Protein AF-A0A5K1C8P6-F1 (afdb_monomer)

InterPro domains:
  IPR005199 Glycoside hydrolase, family 79 [PF03662] (1-56)

Radius of gyration: 15.11 Å; Cα contacts (8 Å, |Δi|>4): 21; chains: 1; bounding box: 32×24×36 Å

Foldseek 3Di:
DDPCLVVQVPDVVNVVVVVVVVVVVVVVCVVDPDNDDDDDPDDDSDPDVDDPPPPHD

Mean predicted aligned error: 3.68 Å

Organism: NCBI:txid210225

Solvent-accessible surface area (backbone atoms only — not comparable to full-atom values): 3919 Å² total; per-residue (Å²): 129,76,86,59,48,72,61,45,79,70,32,67,77,59,58,58,52,57,59,52,58,56,53,53,51,51,52,52,50,72,69,45,95,58,99,70,84,89,79,86,88,77,86,76,98,46,75,85,94,34,45,88,81,74,73,50,134

Structure (mmCIF, N/CA/C/O backbone):
data_AF-A0A5K1C8P6-F1
#
_entry.id   AF-A0A5K1C8P6-F1
#
loop_
_atom_site.group_PDB
_atom_site.id
_atom_site.type_symbol
_atom_site.label_atom_id
_atom_site.label_alt_id
_atom_site.label_comp_id
_atom_site.label_asym_id
_atom_site.label_entity_id
_atom_site.label_seq_id
_atom_site.pdbx_PDB_ins_code
_atom_site.Cartn_x
_atom_site.Cartn_y
_atom_site.Cartn_z
_atom_site.occupancy
_atom_site.B_iso_or_equiv
_atom_site.auth_seq_id
_atom_site.auth_comp_id
_atom_site.auth_asym_id
_atom_site.auth_atom_id
_atom_site.pdbx_PDB_model_num
ATOM 1 N N . VAL A 1 1 ? 18.613 3.279 -1.996 1.00 79.25 1 VAL A N 1
ATOM 2 C CA . VAL A 1 1 ? 17.394 3.504 -2.807 1.00 79.25 1 VAL A CA 1
ATOM 3 C C . VAL A 1 1 ? 17.031 2.170 -3.447 1.00 79.25 1 VAL A C 1
ATOM 5 O O . VAL A 1 1 ? 17.936 1.359 -3.597 1.00 79.25 1 VAL A O 1
ATOM 8 N N . ASP A 1 2 ? 15.759 1.880 -3.724 1.00 89.25 2 ASP A N 1
ATOM 9 C CA . ASP A 1 2 ? 15.395 0.625 -4.404 1.00 89.25 2 ASP A CA 1
ATOM 10 C C . ASP A 1 2 ? 15.805 0.705 -5.884 1.00 89.25 2 ASP A C 1
ATOM 12 O O . ASP A 1 2 ? 15.341 1.588 -6.613 1.00 89.25 2 ASP A O 1
ATOM 16 N N . GLU A 1 3 ? 16.709 -0.178 -6.312 1.00 91.38 3 GLU A N 1
ATOM 17 C CA . GLU A 1 3 ? 17.204 -0.214 -7.694 1.00 91.38 3 GLU A CA 1
ATOM 18 C C . GLU A 1 3 ? 16.190 -0.830 -8.662 1.00 91.38 3 GLU A C 1
ATOM 20 O O . GLU A 1 3 ? 16.169 -0.467 -9.835 1.00 91.38 3 GLU A O 1
ATOM 25 N N . HIS A 1 4 ? 15.284 -1.669 -8.157 1.00 93.25 4 HIS A N 1
ATOM 26 C CA . HIS A 1 4 ? 14.241 -2.341 -8.934 1.00 93.25 4 HIS A CA 1
ATOM 27 C C . HIS A 1 4 ? 12.912 -1.573 -8.913 1.00 93.25 4 HIS A C 1
ATOM 29 O O . HIS A 1 4 ? 11.871 -2.106 -9.293 1.00 93.25 4 HIS A O 1
ATOM 35 N N . LEU A 1 5 ? 12.913 -0.312 -8.456 1.00 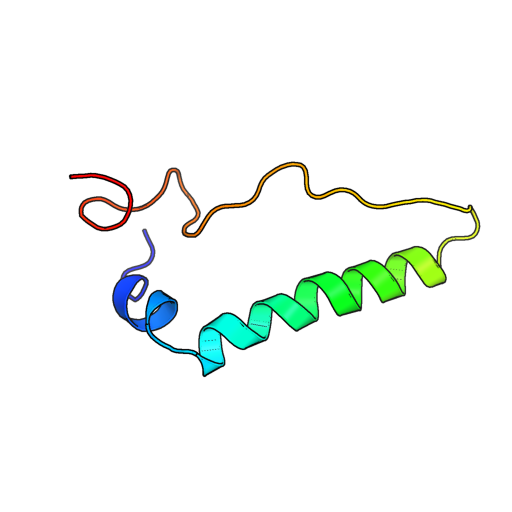93.12 5 LEU A N 1
ATOM 36 C CA . LEU A 1 5 ? 11.681 0.461 -8.289 1.00 93.12 5 LEU A CA 1
ATOM 37 C C . LEU A 1 5 ? 10.890 0.580 -9.597 1.00 93.12 5 LEU A C 1
ATOM 39 O O . LEU A 1 5 ? 9.679 0.411 -9.580 1.00 93.12 5 LEU A O 1
ATOM 43 N N . ILE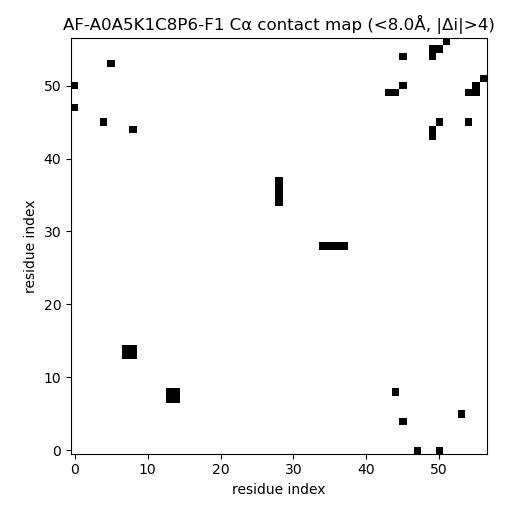 A 1 6 ? 11.560 0.855 -10.722 1.00 93.62 6 ILE A N 1
ATOM 44 C CA . ILE A 1 6 ? 10.879 1.012 -12.018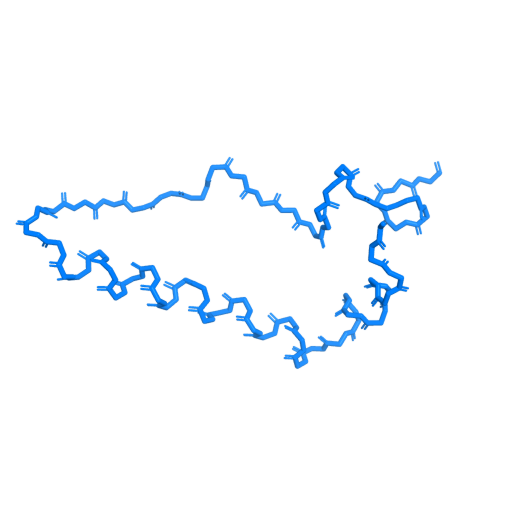 1.00 93.62 6 ILE A CA 1
ATOM 45 C C . ILE A 1 6 ? 10.205 -0.294 -12.450 1.00 93.62 6 ILE A C 1
ATOM 47 O O . ILE A 1 6 ? 9.088 -0.271 -12.951 1.00 93.62 6 ILE A O 1
ATOM 51 N N . GLU A 1 7 ? 10.860 -1.431 -12.230 1.00 96.12 7 GLU A N 1
ATOM 52 C CA . GLU A 1 7 ? 10.307 -2.744 -12.569 1.00 96.12 7 GLU A CA 1
ATOM 53 C C . GLU A 1 7 ? 9.073 -3.039 -11.711 1.00 96.12 7 GLU A C 1
ATOM 55 O O . GLU A 1 7 ? 8.025 -3.408 -12.230 1.00 96.12 7 GLU A O 1
ATOM 60 N N . LYS A 1 8 ? 9.172 -2.778 -10.405 1.00 94.94 8 LYS A N 1
ATOM 61 C CA . LYS A 1 8 ? 8.100 -2.991 -9.428 1.00 94.94 8 LYS A CA 1
ATOM 62 C C . LYS A 1 8 ? 6.858 -2.140 -9.686 1.00 94.94 8 LYS A C 1
ATOM 64 O O . LYS A 1 8 ? 5.752 -2.665 -9.646 1.00 94.94 8 LYS A O 1
ATOM 69 N N . ILE A 1 9 ? 7.010 -0.843 -9.972 1.00 93.38 9 ILE A N 1
ATOM 70 C CA . ILE A 1 9 ? 5.850 0.044 -10.209 1.00 93.38 9 ILE A CA 1
ATOM 71 C C . ILE A 1 9 ? 5.111 -0.272 -11.517 1.00 93.38 9 ILE A C 1
ATOM 73 O O . ILE A 1 9 ? 3.988 0.190 -11.707 1.00 93.38 9 ILE A O 1
ATOM 77 N N . LEU A 1 10 ? 5.742 -1.024 -12.425 1.00 95.44 10 LEU A N 1
ATOM 78 C CA . LEU A 1 10 ? 5.158 -1.464 -13.691 1.00 95.44 10 LEU A CA 1
ATOM 79 C C . LEU A 1 10 ? 4.667 -2.918 -13.650 1.00 95.44 10 LEU A C 1
ATOM 81 O O . LEU A 1 10 ? 4.072 -3.364 -14.630 1.00 95.44 10 LEU A O 1
ATOM 85 N N . ASP A 1 11 ? 4.900 -3.649 -12.557 1.00 97.62 11 ASP A N 1
ATOM 86 C CA . ASP A 1 11 ? 4.501 -5.047 -12.387 1.00 97.62 11 ASP A CA 1
ATOM 87 C C . ASP A 1 11 ? 3.165 -5.145 -11.621 1.00 97.62 11 ASP A C 1
ATOM 89 O O . ASP A 1 11 ? 3.128 -4.924 -10.407 1.00 97.62 11 ASP A O 1
ATOM 93 N N . PRO A 1 12 ? 2.052 -5.522 -12.280 1.00 96.62 12 PRO A N 1
ATOM 94 C CA . PRO A 1 12 ? 0.760 -5.665 -11.614 1.00 96.62 12 PRO A CA 1
ATOM 95 C C . PRO A 1 12 ? 0.768 -6.707 -10.492 1.00 96.62 12 PRO A C 1
ATOM 97 O O . PRO A 1 12 ? 0.110 -6.507 -9.476 1.00 96.62 12 PRO A O 1
ATOM 100 N N . ALA A 1 13 ? 1.534 -7.794 -10.639 1.00 96.75 13 ALA A N 1
ATOM 101 C CA . ALA A 1 13 ? 1.606 -8.836 -9.619 1.00 96.75 13 ALA A CA 1
ATOM 102 C C . ALA A 1 13 ? 2.326 -8.337 -8.358 1.00 96.75 13 ALA A C 1
ATOM 104 O O . ALA A 1 13 ? 1.978 -8.741 -7.248 1.00 96.75 13 ALA A O 1
ATOM 105 N N . TYR A 1 14 ? 3.299 -7.434 -8.517 1.00 95.50 14 TYR A N 1
ATOM 106 C CA . TYR A 1 14 ? 3.911 -6.732 -7.392 1.00 95.50 14 TYR A CA 1
ATOM 107 C C . TYR A 1 14 ? 2.902 -5.800 -6.705 1.00 95.50 14 TYR A C 1
ATOM 109 O O . TYR A 1 14 ? 2.758 -5.849 -5.482 1.00 95.50 14 TYR A O 1
ATOM 117 N N . LEU A 1 15 ? 2.169 -4.993 -7.481 1.00 95.50 15 LEU A N 1
ATOM 118 C CA . LEU A 1 15 ? 1.196 -4.023 -6.958 1.00 95.50 15 LEU A CA 1
ATOM 119 C C . LEU A 1 15 ? 0.008 -4.681 -6.235 1.00 95.50 15 LEU A C 1
ATOM 121 O O . LEU A 1 15 ? -0.471 -4.144 -5.235 1.00 95.50 15 LEU A O 1
ATOM 125 N N . ASP A 1 16 ? -0.429 -5.864 -6.671 1.00 95.94 16 ASP A N 1
ATOM 126 C CA . ASP A 1 16 ? -1.484 -6.640 -6.002 1.00 95.94 16 ASP A CA 1
ATOM 127 C C . ASP A 1 16 ? -1.112 -7.030 -4.556 1.00 95.94 16 ASP A C 1
ATOM 129 O O . ASP A 1 16 ? -1.991 -7.269 -3.720 1.00 95.94 16 ASP A O 1
ATOM 133 N N . GLY A 1 17 ? 0.184 -7.041 -4.220 1.00 94.88 17 GLY A N 1
ATOM 134 C CA . GLY A 1 17 ? 0.676 -7.309 -2.868 1.00 94.88 17 GLY A CA 1
ATOM 135 C C . GLY A 1 17 ? 0.159 -6.327 -1.810 1.00 94.88 17 GLY A C 1
ATOM 136 O O . GLY A 1 17 ? -0.031 -6.718 -0.654 1.00 94.88 17 GLY A O 1
ATOM 137 N N . GLU A 1 18 ? -0.154 -5.086 -2.195 1.00 93.88 18 GLU A N 1
ATOM 138 C CA . GLU A 1 18 ? -0.643 -4.044 -1.280 1.00 93.88 18 GLU A CA 1
ATOM 139 C C . GLU A 1 18 ? -1.990 -4.410 -0.638 1.00 93.88 18 GLU A C 1
ATOM 141 O O . GLU A 1 18 ? -2.257 -4.080 0.522 1.00 93.88 18 GLU A O 1
ATOM 146 N N . ALA A 1 19 ? -2.833 -5.18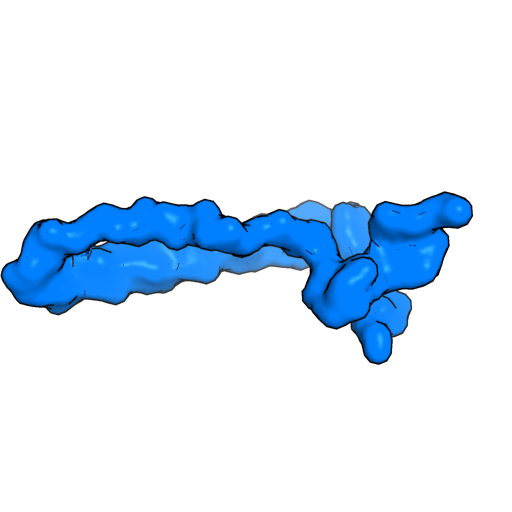3 -1.333 1.00 95.56 19 ALA A N 1
ATOM 147 C CA . ALA A 1 19 ? -4.109 -5.649 -0.790 1.00 95.56 19 ALA A CA 1
ATOM 148 C C . ALA A 1 19 ? -3.928 -6.496 0.483 1.00 95.56 19 ALA A C 1
ATOM 150 O O . ALA A 1 19 ? -4.783 -6.479 1.381 1.00 95.56 19 ALA A O 1
ATOM 151 N N . LYS A 1 20 ? -2.801 -7.215 0.596 1.00 96.56 20 LYS A N 1
ATOM 152 C CA . LYS A 1 20 ? -2.491 -8.021 1.778 1.00 96.56 20 LYS A CA 1
ATOM 153 C C . LYS A 1 20 ? -2.289 -7.146 3.015 1.00 96.56 20 LYS A C 1
ATOM 155 O O . LYS A 1 20 ? -2.802 -7.495 4.074 1.00 96.56 20 LYS A O 1
ATOM 160 N N . VAL A 1 21 ? -1.624 -5.997 2.883 1.00 95.00 21 VAL A N 1
ATOM 161 C CA . VAL A 1 21 ? -1.365 -5.070 4.000 1.00 95.00 21 VAL A CA 1
ATOM 162 C C . VAL A 1 21 ? -2.678 -4.617 4.643 1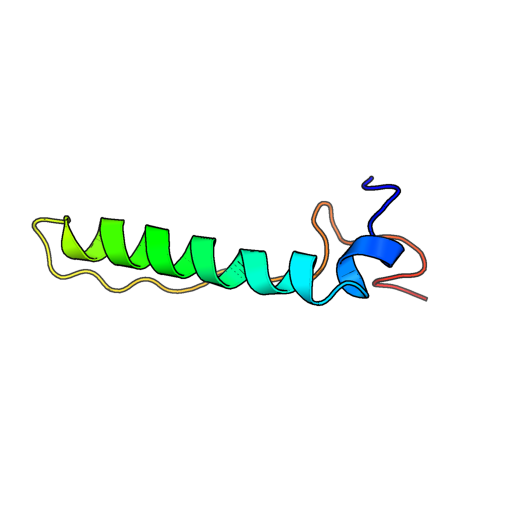.00 95.00 21 VAL A C 1
ATOM 164 O O . VAL A 1 21 ? -2.848 -4.699 5.861 1.00 95.00 21 VAL A O 1
ATOM 167 N N . PHE A 1 22 ? -3.654 -4.209 3.827 1.00 95.94 22 PHE A N 1
ATOM 168 C CA . PHE A 1 22 ? -4.968 -3.787 4.321 1.00 95.94 22 PHE A CA 1
ATOM 169 C C . PHE A 1 22 ? -5.799 -4.948 4.875 1.00 95.94 22 PHE A C 1
ATOM 171 O O . PHE A 1 22 ? -6.526 -4.770 5.855 1.00 95.94 22 PHE A O 1
ATOM 178 N N . SER A 1 23 ? -5.683 -6.136 4.278 1.00 97.12 23 SER A N 1
ATOM 179 C CA . SER A 1 23 ? -6.360 -7.345 4.761 1.00 97.12 23 SER A CA 1
ATOM 180 C C . SER A 1 23 ? -5.848 -7.758 6.142 1.00 97.12 23 SER A C 1
ATOM 182 O O . SER A 1 23 ? -6.645 -8.022 7.045 1.00 97.12 23 SER A O 1
ATOM 184 N N . ASP A 1 24 ? -4.529 -7.734 6.338 1.00 97.19 24 ASP A N 1
ATOM 185 C CA . ASP A 1 24 ? -3.888 -8.024 7.620 1.00 97.19 24 ASP A CA 1
ATOM 186 C C . ASP A 1 24 ? -4.285 -6.979 8.681 1.00 97.19 24 ASP A C 1
ATOM 188 O O . ASP A 1 24 ? -4.688 -7.343 9.789 1.00 97.19 24 ASP A O 1
ATOM 192 N N . LEU A 1 25 ? -4.272 -5.683 8.333 1.00 96.19 25 LEU A N 1
ATOM 193 C CA . LEU A 1 25 ? -4.734 -4.605 9.218 1.00 96.19 25 LEU A CA 1
ATOM 194 C C . LEU A 1 25 ? -6.203 -4.790 9.616 1.00 96.19 25 LEU A C 1
ATOM 196 O O . LEU A 1 25 ? -6.555 -4.639 10.787 1.00 96.19 25 LEU A O 1
ATOM 200 N N . GLN A 1 26 ? -7.069 -5.152 8.668 1.00 96.06 26 GLN A N 1
ATOM 201 C CA . GLN A 1 26 ? -8.465 -5.456 8.966 1.00 96.06 26 GLN A CA 1
ATOM 202 C C . GLN A 1 26 ? -8.583 -6.639 9.940 1.00 96.06 26 GLN A C 1
ATOM 204 O O . GLN A 1 26 ? -9.418 -6.596 10.846 1.00 96.06 26 GLN A O 1
ATOM 209 N N . GLY A 1 27 ? -7.746 -7.669 9.789 1.00 96.50 27 GLY A N 1
ATOM 210 C CA . GLY A 1 27 ? -7.655 -8.787 10.730 1.00 96.50 27 GLY A CA 1
ATOM 211 C C . GLY A 1 27 ? -7.314 -8.328 12.151 1.00 96.50 27 GLY A C 1
ATOM 212 O O . GLY A 1 27 ? -8.011 -8.698 13.097 1.00 96.50 27 GLY A O 1
ATOM 213 N N . ILE A 1 28 ? -6.317 -7.449 12.294 1.00 96.06 28 ILE A N 1
ATOM 214 C CA . ILE A 1 28 ? -5.930 -6.862 13.587 1.00 96.06 28 ILE A CA 1
ATOM 215 C C . ILE A 1 28 ? -7.101 -6.088 14.202 1.00 96.06 28 ILE A C 1
ATOM 217 O O . ILE A 1 28 ? -7.445 -6.328 15.360 1.00 96.06 28 ILE A O 1
ATOM 221 N N . LEU A 1 29 ? -7.766 -5.218 13.435 1.00 96.38 29 LEU A N 1
ATOM 222 C CA . LEU A 1 29 ? -8.908 -4.438 13.929 1.00 96.38 29 LEU A CA 1
ATOM 223 C C . LEU A 1 29 ? -10.066 -5.324 14.400 1.00 96.38 29 LEU A C 1
ATOM 225 O O . LEU A 1 29 ? -10.686 -5.024 15.414 1.00 96.38 29 LEU A O 1
ATOM 229 N N . ARG A 1 30 ? -10.350 -6.426 13.692 1.00 95.00 30 ARG A N 1
ATOM 230 C CA . ARG A 1 30 ? -11.385 -7.396 14.095 1.00 95.00 30 ARG A CA 1
ATOM 231 C C . ARG A 1 30 ? -11.025 -8.149 15.377 1.00 95.00 30 ARG A C 1
ATOM 233 O O . ARG A 1 30 ? -11.926 -8.594 16.077 1.00 95.00 30 ARG A O 1
ATOM 240 N N . SER A 1 31 ? -9.732 -8.316 15.657 1.00 95.38 31 SER A N 1
ATOM 241 C CA . SER A 1 31 ? -9.238 -8.981 16.869 1.00 95.38 31 SER A CA 1
ATOM 242 C C . SER A 1 31 ? -9.157 -8.055 18.088 1.00 95.38 31 SER A C 1
ATOM 244 O O . SER A 1 31 ? -9.009 -8.531 19.214 1.00 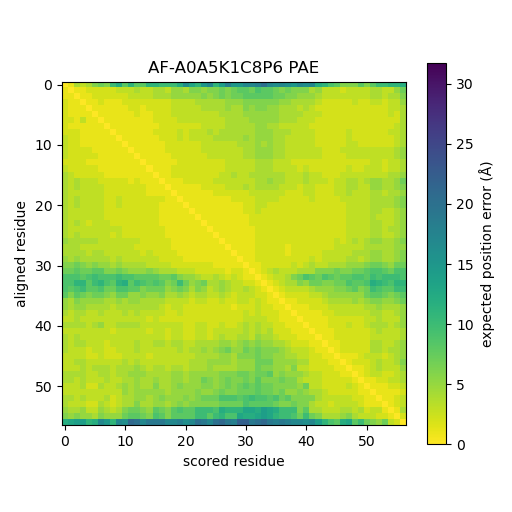95.38 31 SER A O 1
ATOM 246 N N . ALA A 1 32 ? -9.252 -6.739 17.881 1.00 94.31 32 ALA A N 1
ATOM 247 C CA . ALA A 1 32 ? -9.225 -5.763 18.958 1.00 94.31 32 ALA A CA 1
ATOM 248 C C . ALA A 1 32 ? -10.495 -5.860 19.821 1.00 94.31 32 ALA A C 1
ATOM 250 O O . ALA A 1 32 ? -11.604 -6.028 19.317 1.00 94.31 32 ALA A O 1
ATOM 251 N N . SER A 1 33 ? -10.346 -5.701 21.138 1.00 92.62 33 SER A N 1
ATOM 252 C CA . SER A 1 33 ? -11.474 -5.703 22.081 1.00 92.62 33 SER A CA 1
ATOM 253 C C . SER A 1 33 ? -12.319 -4.426 22.031 1.00 92.62 33 SER A C 1
ATOM 255 O O . SER A 1 33 ? -13.440 -4.404 22.537 1.00 92.62 33 SER A O 1
ATOM 257 N N . THR A 1 34 ? -11.800 -3.357 21.423 1.00 94.06 34 THR A N 1
ATOM 258 C CA .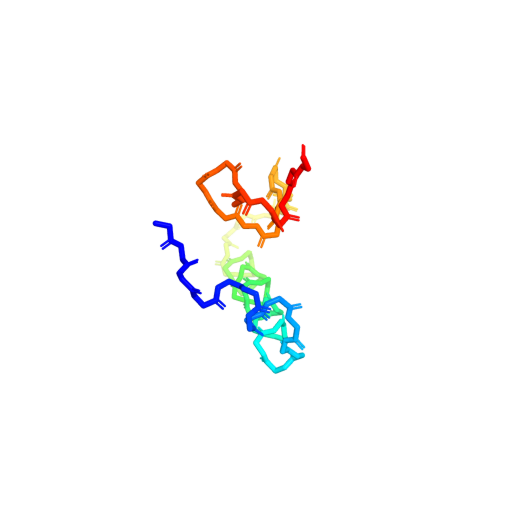 THR A 1 34 ? -12.476 -2.066 21.280 1.00 94.06 34 THR A CA 1
ATOM 259 C C . THR A 1 34 ? -12.858 -1.796 19.834 1.00 94.06 34 THR A C 1
ATOM 261 O O . THR A 1 34 ? -12.097 -2.078 18.912 1.00 94.06 34 THR A O 1
ATOM 264 N N . SER A 1 35 ? -14.010 -1.155 19.631 1.00 92.56 35 SER A N 1
ATOM 265 C CA . SER A 1 35 ? -14.410 -0.673 18.308 1.00 92.56 35 SER A CA 1
ATOM 266 C C . SER A 1 35 ? -13.488 0.465 17.864 1.00 92.56 35 SER A C 1
ATOM 268 O O . SER A 1 35 ? -13.597 1.590 18.352 1.00 92.56 35 SER A O 1
ATOM 270 N N . THR A 1 36 ? -12.599 0.185 16.915 1.00 92.19 36 THR A N 1
ATOM 271 C CA . THR A 1 36 ? -11.617 1.144 16.396 1.00 92.19 36 THR A CA 1
ATOM 272 C C . THR A 1 36 ? -11.657 1.184 14.869 1.00 92.19 36 THR A C 1
ATOM 274 O O . THR A 1 36 ? -11.898 0.174 14.211 1.00 92.19 36 THR A O 1
ATOM 277 N N . ARG A 1 37 ? -11.445 2.373 14.293 1.00 92.75 37 ARG A N 1
ATOM 278 C CA . ARG A 1 37 ? -11.363 2.596 12.842 1.00 92.75 37 ARG A CA 1
ATOM 279 C C . ARG A 1 37 ? -9.932 2.960 12.474 1.00 92.75 37 ARG A C 1
ATOM 281 O O . ARG A 1 37 ? -9.345 3.813 13.134 1.00 92.75 37 ARG A O 1
ATOM 288 N N . ALA A 1 38 ? -9.400 2.351 11.420 1.00 94.81 38 ALA A N 1
ATOM 289 C CA . ALA A 1 38 ? -8.104 2.734 10.875 1.00 94.81 38 ALA A CA 1
ATOM 290 C C . ALA A 1 38 ? -8.244 3.793 9.779 1.00 94.81 38 ALA A C 1
ATOM 292 O O . ALA A 1 38 ? -9.244 3.834 9.061 1.00 94.81 38 ALA A O 1
ATOM 293 N N . TRP A 1 39 ? -7.211 4.622 9.666 1.00 96.25 39 TRP A N 1
ATOM 294 C CA . TRP A 1 39 ? -7.040 5.643 8.640 1.00 96.25 39 TRP A CA 1
ATOM 295 C C . TRP A 1 39 ? -5.621 5.528 8.092 1.00 96.25 39 TRP A C 1
ATOM 297 O O . TRP A 1 39 ? -4.685 5.275 8.849 1.00 96.25 39 TRP A O 1
ATOM 307 N N . VAL A 1 40 ? -5.463 5.729 6.788 1.00 95.75 40 VAL A N 1
ATOM 308 C CA . VAL A 1 40 ? -4.142 5.851 6.168 1.00 95.75 40 VAL A CA 1
ATOM 309 C C . VAL A 1 40 ? -3.693 7.300 6.336 1.00 95.75 40 VAL A C 1
ATOM 311 O O . VAL A 1 40 ? -4.314 8.200 5.779 1.00 95.75 40 VAL A O 1
ATOM 314 N N . GLY A 1 41 ? -2.666 7.528 7.157 1.00 96.94 41 GLY A N 1
ATOM 315 C CA . GLY A 1 41 ? -2.126 8.871 7.413 1.00 96.94 41 GLY A CA 1
ATOM 316 C C . GLY A 1 41 ? -1.125 9.346 6.357 1.00 96.94 41 GLY A C 1
ATOM 317 O O . GLY A 1 41 ? -0.984 10.544 6.141 1.00 96.94 41 GLY A O 1
ATOM 318 N N . GLU A 1 42 ? -0.463 8.409 5.683 1.00 94.88 42 GLU A N 1
ATOM 319 C CA . GLU A 1 42 ? 0.494 8.660 4.611 1.00 94.88 42 GLU A CA 1
ATOM 320 C C . GLU A 1 42 ? 0.423 7.504 3.613 1.00 94.88 42 GLU A C 1
ATOM 322 O O . GLU A 1 42 ? 0.311 6.341 4.003 1.00 94.88 42 GLU A O 1
ATOM 327 N N . ALA A 1 43 ? 0.486 7.832 2.327 1.00 91.81 43 ALA A N 1
ATOM 328 C CA . ALA A 1 43 ? 0.663 6.874 1.250 1.00 91.81 43 ALA A CA 1
ATOM 329 C C . ALA A 1 43 ? 1.522 7.515 0.158 1.00 91.81 43 ALA A C 1
ATOM 331 O O . ALA A 1 43 ? 1.450 8.722 -0.076 1.00 91.81 43 ALA A O 1
ATOM 332 N N . GLY A 1 44 ? 2.317 6.702 -0.528 1.00 90.12 44 GLY A N 1
ATOM 333 C CA . GLY A 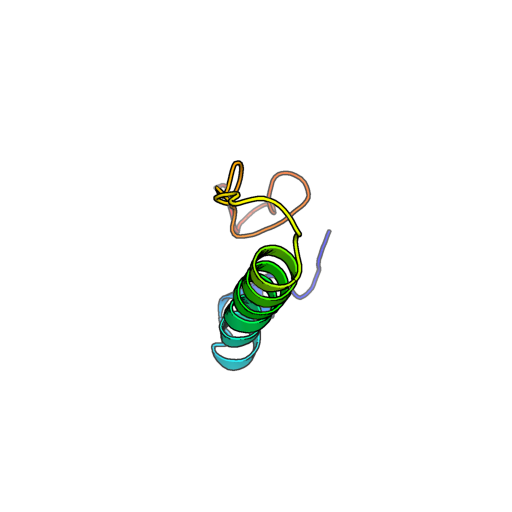1 44 ? 3.181 7.145 -1.614 1.00 90.12 44 GLY A CA 1
ATOM 334 C C . GLY A 1 44 ? 3.704 5.954 -2.405 1.00 90.12 44 GLY A C 1
ATOM 335 O O . GLY A 1 44 ? 3.735 4.837 -1.899 1.00 90.12 44 GLY A O 1
ATOM 336 N N . GLY A 1 45 ? 4.108 6.188 -3.655 1.00 89.25 45 GLY A N 1
ATOM 337 C CA . GLY A 1 45 ? 4.567 5.112 -4.543 1.00 89.25 45 GLY A CA 1
ATOM 338 C C . GLY A 1 45 ? 5.985 4.608 -4.259 1.00 89.25 45 GLY A C 1
ATOM 339 O O . GLY A 1 45 ? 6.355 3.540 -4.733 1.00 89.25 45 GLY A O 1
ATOM 340 N N . ALA A 1 46 ? 6.798 5.364 -3.515 1.00 90.69 46 ALA A N 1
ATOM 341 C CA . ALA A 1 46 ? 8.174 4.990 -3.204 1.00 90.69 46 ALA A CA 1
ATOM 342 C C . ALA A 1 46 ? 8.637 5.591 -1.870 1.00 90.69 46 ALA A C 1
ATOM 344 O O . ALA A 1 46 ? 8.546 6.799 -1.649 1.00 90.69 46 ALA A O 1
ATOM 345 N N . TYR A 1 47 ? 9.166 4.734 -0.996 1.00 88.94 47 TYR A N 1
ATOM 346 C CA . TYR A 1 47 ? 9.772 5.114 0.282 1.00 88.94 47 TYR A CA 1
ATOM 347 C C . TYR A 1 47 ? 11.045 5.966 0.088 1.00 88.94 47 TYR A C 1
ATOM 349 O O . TYR A 1 47 ? 11.657 5.954 -0.979 1.00 88.94 47 TYR A O 1
ATOM 357 N N . ASN A 1 48 ? 11.472 6.658 1.152 1.00 90.19 48 ASN A N 1
ATOM 358 C CA . ASN A 1 48 ? 12.699 7.462 1.216 1.00 90.19 48 ASN A CA 1
ATOM 359 C C . ASN A 1 48 ? 12.661 8.719 0.329 1.00 90.19 48 ASN A C 1
ATOM 361 O O . ASN A 1 48 ? 13.598 8.990 -0.421 1.00 90.19 48 ASN A O 1
ATOM 365 N N . SER A 1 49 ? 11.566 9.482 0.444 1.00 89.75 49 SER A N 1
ATOM 366 C CA . SER A 1 49 ? 11.306 10.723 -0.309 1.00 89.75 49 SER A CA 1
ATOM 367 C C . SER A 1 49 ? 11.155 10.526 -1.822 1.00 89.75 49 SER A C 1
ATOM 369 O O . SER A 1 49 ? 11.333 11.466 -2.598 1.00 89.75 49 SER A O 1
ATOM 371 N N . GLY A 1 50 ? 10.811 9.310 -2.246 1.00 89.31 50 GLY A N 1
ATOM 372 C CA . GLY A 1 50 ? 10.697 8.946 -3.650 1.00 89.31 50 GLY A CA 1
ATOM 373 C C . GLY A 1 50 ? 12.032 8.558 -4.293 1.00 89.31 50 GLY A C 1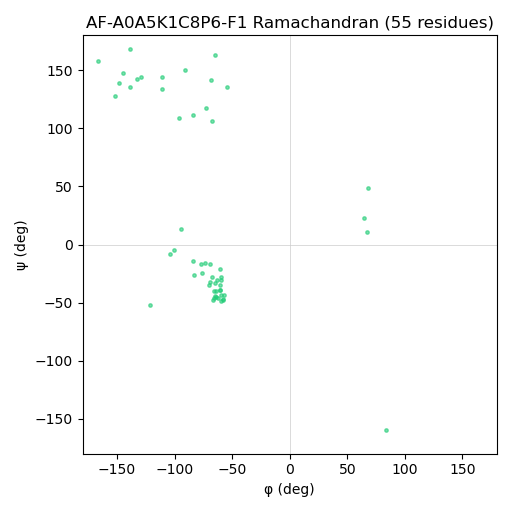
ATOM 374 O O . GLY A 1 50 ? 12.991 8.175 -3.621 1.00 89.31 50 GLY A O 1
ATOM 375 N N . ARG A 1 51 ? 12.099 8.620 -5.627 1.00 89.44 51 ARG A N 1
ATOM 376 C CA . ARG A 1 51 ? 13.304 8.293 -6.406 1.00 89.44 51 ARG A CA 1
ATOM 377 C C . ARG A 1 51 ? 13.480 9.290 -7.540 1.00 89.44 51 ARG A C 1
ATOM 379 O O . ARG A 1 51 ? 12.523 9.593 -8.256 1.00 89.44 51 ARG A O 1
ATOM 386 N N . ASN A 1 52 ? 14.720 9.755 -7.711 1.00 89.31 52 ASN A N 1
ATOM 387 C CA . ASN A 1 52 ? 15.069 10.642 -8.812 1.00 89.31 52 ASN A CA 1
ATOM 388 C C . ASN A 1 52 ? 14.659 10.013 -10.154 1.00 89.31 52 ASN A C 1
ATOM 390 O O . ASN A 1 52 ? 14.916 8.823 -10.353 1.00 89.31 52 ASN A O 1
ATOM 394 N N . LEU A 1 53 ? 14.049 10.792 -11.050 1.00 87.31 53 LEU A N 1
ATOM 395 C CA . LEU A 1 53 ? 13.522 10.338 -12.351 1.00 87.31 53 LEU A CA 1
ATOM 396 C C . LEU A 1 53 ? 12.319 9.376 -12.277 1.00 87.31 53 LEU A C 1
ATOM 398 O O . LEU A 1 53 ? 11.947 8.783 -13.287 1.00 87.31 53 LEU A O 1
ATOM 402 N N . VAL A 1 54 ? 11.715 9.198 -11.099 1.00 88.12 54 VAL A N 1
ATOM 403 C CA . VAL A 1 54 ? 10.457 8.447 -10.928 1.00 88.12 54 VAL A CA 1
ATOM 404 C C . VAL A 1 54 ? 9.388 9.341 -10.310 1.00 88.12 54 VAL A C 1
ATOM 406 O O . VAL A 1 54 ? 8.294 9.459 -10.849 1.00 88.12 54 VAL A O 1
ATOM 409 N N . THR A 1 55 ? 9.701 9.990 -9.187 1.00 85.06 55 THR A N 1
ATOM 410 C CA . THR A 1 55 ? 8.763 10.861 -8.453 1.00 85.06 55 THR A CA 1
ATOM 411 C C . THR A 1 55 ? 9.036 12.353 -8.652 1.00 85.06 55 THR A C 1
ATOM 413 O O . THR A 1 55 ? 8.256 13.180 -8.190 1.00 85.06 55 THR A O 1
ATOM 416 N N . ASN A 1 56 ? 10.144 12.712 -9.304 1.00 79.56 56 ASN A N 1
ATOM 417 C CA . ASN A 1 56 ? 10.510 14.079 -9.678 1.00 79.56 56 ASN A CA 1
ATOM 418 C C . ASN A 1 56 ? 11.100 14.106 -11.107 1.00 79.56 56 ASN A C 1
ATOM 420 O O . ASN A 1 56 ? 11.373 13.050 -11.689 1.00 79.56 56 ASN A O 1
ATOM 424 N N . SER A 1 57 ? 11.258 15.309 -11.671 1.00 77.56 57 SER A N 1
ATOM 425 C CA . SER A 1 57 ? 11.733 15.564 -13.043 1.00 77.56 57 SER A CA 1
ATOM 426 C C . SER A 1 57 ? 12.881 16.562 -13.060 1.00 77.56 57 SER A C 1
ATOM 428 O O . SER A 1 57 ? 12.787 17.552 -12.300 1.00 77.56 57 SER A O 1
#

Secondary structure (DSSP, 8-state):
--TTHHHHHT-HHHHTTHHHHHHHHHHHHHHSSS----------SSTTT--TTTT--

Sequence (57 aa):
VDEHLIEKILDPAYLDGEAKVFSDLQGILRSASTSTRAWVGEAGGAYNSGRNLVTNS

pLDDT: mean 92.79, std 4.42, range [77.56, 97.62]